Protein AF-A0A2G9T8Y2-F1 (afdb_monomer_lite)

Radius of gyration: 19.03 Å; chains: 1; bounding box: 50×36×54 Å

InterPro domains:
  IPR011990 Tetratricopeptide-like helical domain superfamily [G3DSA:1.25.40.10] (8-152)
  IPR011990 Tetratricopeptide-like helical domain superfamily [SSF48452] (72-151)
  IPR044244 Tetratricopeptide repeat protein TTC27/Emw1 [PTHR16193] (2-152)

Sequence (152 aa):
IIRQRRGWAVQAAALLARCELERMKKRRVERACAQSELICKLMDGIDDQTPENVKEKRCGLVLASGLEPFWGAYSIHAETLQSLGCTSEALLLYEKLEMWDSVIECFKRLGQLEKAEALIRRLLLERPNDSMLVCLLGDITMEPSYYETAMK

Foldseek 3Di:
DDPDDDQLLLVQQVLLVVLLVCLQPPVCLVVSLVSLVVSLCVLVVHPPPDDPVVNVSNPPCNVVNPRDDSLSSLLSNLSSCVSVVVLVVSLVSCVVSVVLVSNCVSCVVVVNLVVNLVVLVVVCVVVVLPLVSLVSNCVSVVPPVSNVVSVD

pLDDT: mean 91.12, std 9.79, range [35.03, 97.94]

Organism: Teladorsagia circumcincta (NCBI:txid45464)

Secondary structure (DSSP, 8-state):
-------HHHHHHHHHHHHHHHTT-TTTHHHHHHHHHHHHHHHHTTT--S-HHHHGGGGTTTTTTTPPPHHHHHHHHHHHHHHHT-HHHHHHHHHHTT-HHHHHHHHHHTT-HHHHHHHHHHHHHH-TT-HHHHHHHHHHHT-THHHHHHT-

Structure (mmCIF, N/CA/C/O backbone):
data_AF-A0A2G9T8Y2-F1
#
_entry.id   AF-A0A2G9T8Y2-F1
#
loop_
_atom_site.group_PDB
_atom_site.id
_atom_site.type_symbol
_atom_site.label_atom_id
_atom_site.label_alt_id
_atom_site.label_comp_id
_atom_site.label_asym_id
_atom_site.label_entity_id
_atom_site.label_seq_id
_atom_site.pdbx_PDB_ins_code
_atom_site.Cartn_x
_atom_site.Cartn_y
_atom_site.Cartn_z
_atom_site.occupancy
_atom_site.B_iso_or_equiv
_atom_site.auth_seq_id
_atom_site.auth_comp_id
_atom_site.auth_asym_id
_atom_site.auth_atom_id
_atom_site.pdbx_PDB_model_num
ATOM 1 N N . ILE A 1 1 ? 30.512 4.248 -16.456 1.00 38.41 1 ILE A N 1
ATOM 2 C CA . ILE A 1 1 ? 29.097 4.215 -16.003 1.00 38.41 1 ILE A CA 1
ATOM 3 C C . ILE A 1 1 ? 28.332 3.369 -17.011 1.00 38.41 1 ILE A C 1
ATOM 5 O O . ILE A 1 1 ? 28.354 3.696 -18.191 1.00 38.41 1 ILE A O 1
ATOM 9 N N . ILE A 1 2 ? 27.833 2.208 -16.586 1.00 35.03 2 ILE A N 1
ATOM 10 C CA . ILE A 1 2 ? 27.474 1.081 -17.457 1.00 35.03 2 ILE A CA 1
ATOM 11 C C . ILE A 1 2 ? 26.435 1.504 -18.505 1.00 35.03 2 ILE A C 1
ATOM 13 O O . ILE A 1 2 ? 25.314 1.899 -18.196 1.00 35.03 2 ILE A O 1
ATOM 17 N N . ARG A 1 3 ? 26.835 1.387 -19.770 1.00 43.50 3 ARG A N 1
ATOM 18 C CA . ARG A 1 3 ? 26.039 1.617 -20.979 1.00 43.50 3 ARG A CA 1
ATOM 19 C C . ARG A 1 3 ? 25.142 0.396 -21.253 1.00 43.50 3 ARG A C 1
ATOM 21 O O . ARG A 1 3 ? 25.158 -0.142 -22.353 1.00 43.50 3 ARG A O 1
ATOM 28 N N . GLN A 1 4 ? 24.442 -0.120 -20.239 1.00 49.91 4 GLN A N 1
ATOM 29 C CA . GLN A 1 4 ? 23.611 -1.321 -20.384 1.00 49.91 4 GLN A CA 1
ATOM 30 C C . GLN A 1 4 ? 22.219 -0.948 -20.877 1.00 49.91 4 GLN A C 1
ATOM 32 O O . GLN A 1 4 ? 21.602 0.003 -20.394 1.00 49.91 4 GLN A O 1
ATOM 37 N N . ARG A 1 5 ? 21.735 -1.723 -21.852 1.00 56.16 5 ARG A N 1
ATOM 38 C CA . ARG A 1 5 ? 20.353 -1.680 -22.328 1.00 56.16 5 ARG A CA 1
ATOM 39 C C . ARG A 1 5 ? 19.425 -1.834 -21.122 1.00 56.16 5 ARG A C 1
ATOM 41 O O . ARG A 1 5 ? 19.432 -2.856 -20.446 1.00 56.16 5 ARG A O 1
ATOM 48 N N . ARG A 1 6 ? 18.695 -0.761 -20.838 1.00 68.25 6 ARG A N 1
ATOM 49 C CA . ARG A 1 6 ? 17.833 -0.580 -19.673 1.00 68.25 6 ARG A CA 1
ATOM 50 C C . ARG A 1 6 ? 16.583 -1.446 -19.830 1.00 68.25 6 ARG A C 1
ATOM 52 O O . ARG A 1 6 ? 15.620 -1.016 -20.453 1.00 68.25 6 ARG A O 1
ATOM 59 N N . GLY A 1 7 ? 16.620 -2.678 -19.328 1.00 83.81 7 GLY A N 1
ATOM 60 C CA . GLY A 1 7 ? 15.408 -3.482 -19.186 1.00 83.81 7 GLY A CA 1
ATOM 61 C C . GLY A 1 7 ? 14.485 -2.792 -18.187 1.00 83.81 7 GLY A C 1
ATOM 62 O O . GLY A 1 7 ? 14.899 -2.564 -17.051 1.00 83.81 7 GLY A O 1
ATOM 63 N N . TRP A 1 8 ? 13.275 -2.423 -18.614 1.00 90.62 8 TRP A N 1
ATOM 64 C CA . TRP A 1 8 ? 12.335 -1.673 -17.776 1.00 90.62 8 TRP A CA 1
ATOM 65 C C . TRP A 1 8 ? 12.080 -2.391 -16.449 1.00 90.62 8 TRP A C 1
ATOM 67 O O . TRP A 1 8 ? 12.179 -1.762 -15.403 1.00 90.62 8 TRP A O 1
ATOM 77 N N . ALA A 1 9 ? 11.889 -3.713 -16.483 1.00 91.75 9 ALA A N 1
ATOM 78 C CA . ALA A 1 9 ? 11.644 -4.507 -15.285 1.00 91.75 9 ALA A CA 1
ATOM 79 C C . ALA A 1 9 ? 12.795 -4.436 -14.265 1.00 91.75 9 ALA A C 1
ATOM 81 O O . ALA A 1 9 ? 12.556 -4.246 -13.078 1.00 91.75 9 ALA A O 1
ATOM 82 N N . VAL A 1 10 ? 14.052 -4.472 -14.727 1.00 92.12 10 VAL A N 1
ATOM 83 C CA . VAL A 1 10 ? 15.241 -4.317 -13.864 1.00 92.12 10 VAL A CA 1
ATOM 84 C C . VAL A 1 10 ? 15.284 -2.928 -13.229 1.00 92.12 10 VAL A C 1
ATOM 86 O O . VAL A 1 10 ? 15.633 -2.782 -12.059 1.00 92.12 10 VAL A O 1
ATOM 89 N N . GLN A 1 11 ? 14.926 -1.891 -13.988 1.00 91.56 11 GLN A 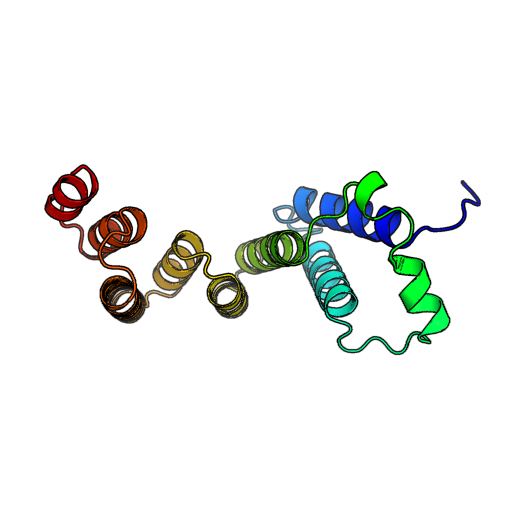N 1
ATOM 90 C CA . GLN A 1 11 ? 14.902 -0.526 -13.468 1.00 91.56 11 GLN A CA 1
ATOM 91 C C . GLN A 1 11 ? 13.761 -0.302 -12.479 1.00 91.56 11 GLN A C 1
ATOM 93 O O . GLN A 1 11 ? 13.987 0.307 -11.437 1.00 91.56 11 GLN A O 1
ATOM 98 N N . ALA A 1 12 ? 12.563 -0.790 -12.798 1.00 93.81 12 ALA A N 1
ATOM 99 C CA . ALA A 1 12 ? 11.395 -0.706 -11.935 1.00 93.81 12 ALA A CA 1
ATOM 100 C C . ALA A 1 12 ? 11.647 -1.449 -10.616 1.00 93.81 12 ALA A C 1
ATOM 102 O O . ALA A 1 12 ? 11.460 -0.856 -9.558 1.00 93.81 12 ALA A O 1
ATOM 103 N N . ALA A 1 13 ? 12.203 -2.665 -10.670 1.00 94.81 13 ALA A N 1
ATOM 104 C CA . ALA A 1 13 ? 12.577 -3.437 -9.485 1.00 94.81 13 ALA A CA 1
ATOM 105 C C . ALA A 1 13 ? 13.585 -2.679 -8.606 1.00 94.81 13 ALA A C 1
ATOM 107 O O . ALA A 1 13 ? 13.361 -2.481 -7.414 1.00 94.81 13 ALA A O 1
ATOM 108 N N . ALA A 1 14 ? 14.666 -2.161 -9.202 1.00 94.88 14 ALA A N 1
ATOM 109 C CA . ALA A 1 14 ? 15.675 -1.399 -8.466 1.00 94.88 14 ALA A CA 1
ATOM 110 C C . ALA A 1 14 ? 15.118 -0.100 -7.851 1.00 94.88 14 ALA A C 1
ATOM 112 O O . ALA A 1 14 ? 15.530 0.301 -6.760 1.00 94.88 14 ALA A O 1
ATOM 113 N N . LEU A 1 15 ? 14.199 0.579 -8.545 1.00 95.06 15 LEU A N 1
ATOM 114 C CA . LEU A 1 15 ? 13.552 1.785 -8.034 1.00 95.06 15 LEU A CA 1
ATOM 115 C C . LEU A 1 15 ? 12.561 1.470 -6.908 1.00 95.06 15 LEU A C 1
ATOM 117 O O . LEU A 1 15 ? 12.578 2.196 -5.915 1.00 95.06 15 LEU A O 1
ATOM 121 N N . LEU A 1 16 ? 11.759 0.406 -7.018 1.00 96.50 16 LEU A N 1
ATOM 122 C CA . LEU A 1 16 ? 10.850 -0.036 -5.952 1.00 96.50 16 LEU A CA 1
ATOM 123 C C . LEU A 1 16 ? 11.622 -0.441 -4.697 1.00 96.50 16 LEU A C 1
ATOM 125 O O . LEU A 1 16 ? 11.345 0.099 -3.628 1.00 96.50 16 LEU A O 1
ATOM 129 N N . ALA A 1 17 ? 12.670 -1.257 -4.840 1.00 96.06 17 ALA A N 1
ATOM 130 C CA . ALA A 1 17 ? 13.543 -1.631 -3.727 1.00 96.06 17 ALA A CA 1
ATOM 131 C C . ALA A 1 17 ? 14.158 -0.397 -3.042 1.00 96.06 17 ALA A C 1
ATOM 133 O O . ALA A 1 17 ? 14.279 -0.321 -1.819 1.00 96.06 17 ALA A O 1
ATOM 134 N N . ARG A 1 18 ? 14.516 0.632 -3.823 1.00 96.00 18 ARG A N 1
ATOM 135 C CA . ARG A 1 18 ? 14.983 1.901 -3.257 1.00 96.00 18 ARG A CA 1
ATOM 136 C C . ARG A 1 18 ? 13.879 2.648 -2.507 1.00 96.00 18 ARG A C 1
ATOM 138 O O . ARG A 1 18 ? 14.178 3.216 -1.458 1.00 96.00 18 ARG A O 1
ATOM 145 N N . CYS A 1 19 ? 12.656 2.683 -3.039 1.00 97.00 19 CYS A N 1
ATOM 146 C CA . CYS A 1 19 ? 11.517 3.325 -2.379 1.00 97.00 19 CYS A CA 1
ATOM 147 C C . CYS A 1 19 ? 11.245 2.671 -1.023 1.00 97.00 19 CYS A C 1
ATOM 149 O O . CYS A 1 19 ? 11.183 3.373 -0.017 1.00 97.00 19 CYS A O 1
ATOM 151 N N . GLU A 1 20 ? 11.223 1.342 -0.978 1.00 96.12 20 GLU A N 1
ATOM 152 C CA . GLU A 1 20 ? 11.094 0.570 0.257 1.00 96.12 20 GLU A CA 1
ATOM 153 C C . GLU A 1 20 ? 12.176 0.936 1.290 1.00 96.12 20 GLU A C 1
ATOM 155 O O . GLU A 1 20 ? 11.867 1.287 2.430 1.00 96.12 20 GLU A O 1
ATOM 160 N N . LEU A 1 21 ? 13.451 0.984 0.891 1.00 95.75 21 LEU A N 1
ATOM 161 C CA . LEU A 1 21 ? 14.552 1.354 1.793 1.00 95.75 21 LEU A CA 1
ATOM 162 C C . LEU A 1 21 ? 14.522 2.820 2.259 1.00 95.75 21 LEU A C 1
ATOM 164 O O . LEU A 1 21 ? 15.286 3.214 3.154 1.00 95.75 21 LEU A O 1
ATOM 168 N N . GLU A 1 22 ? 13.731 3.669 1.614 1.00 95.50 22 GLU A N 1
ATOM 169 C CA . GLU A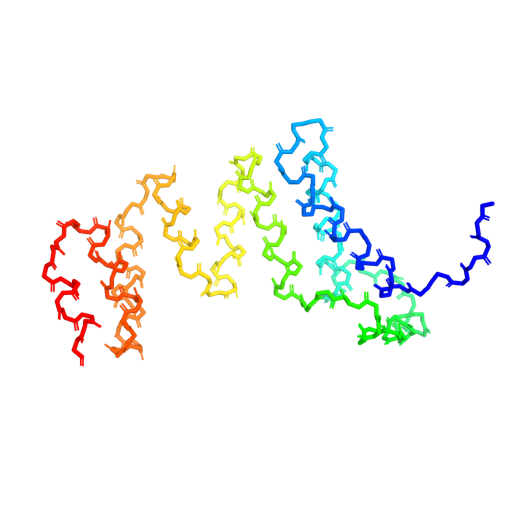 1 22 ? 13.677 5.107 1.866 1.00 95.50 22 GLU A CA 1
ATOM 170 C C . GLU A 1 22 ? 12.350 5.588 2.441 1.00 95.50 22 GLU A C 1
ATOM 172 O O . GLU A 1 22 ? 12.314 6.729 2.907 1.00 95.50 22 GLU A O 1
ATOM 177 N N . ARG A 1 23 ? 11.320 4.733 2.505 1.00 93.25 23 ARG A N 1
ATOM 178 C CA . ARG A 1 23 ? 9.968 5.094 2.961 1.00 93.25 23 ARG A CA 1
ATOM 179 C C . ARG A 1 23 ? 9.933 5.721 4.355 1.00 93.25 23 ARG A C 1
ATOM 181 O O . ARG A 1 23 ? 9.112 6.585 4.610 1.00 93.25 23 ARG A O 1
ATOM 188 N N . MET A 1 24 ? 10.876 5.384 5.238 1.00 90.12 24 MET A N 1
ATOM 189 C CA . MET A 1 24 ? 10.963 5.967 6.592 1.00 90.12 24 MET A CA 1
ATOM 190 C C . MET A 1 24 ? 11.974 7.118 6.721 1.00 90.12 24 MET A C 1
ATOM 192 O O . MET A 1 24 ? 12.187 7.669 7.804 1.00 90.12 24 MET A O 1
ATOM 196 N N . LYS A 1 25 ? 12.663 7.491 5.638 1.00 93.56 25 LYS A N 1
ATOM 197 C CA . LYS A 1 25 ? 13.759 8.467 5.686 1.00 93.56 25 LYS A CA 1
ATOM 198 C C . LYS A 1 25 ? 13.237 9.857 5.335 1.00 93.56 25 LYS A C 1
ATOM 200 O O . LYS A 1 25 ? 13.079 10.172 4.162 1.00 93.56 25 LYS A O 1
ATOM 205 N N . LYS A 1 26 ? 13.094 10.732 6.340 1.00 90.06 26 LYS A N 1
ATOM 206 C CA . LYS A 1 26 ? 12.522 12.096 6.215 1.00 90.06 26 LYS A CA 1
ATOM 207 C C . LYS A 1 26 ? 12.983 12.903 4.991 1.00 90.06 26 LYS A C 1
ATOM 209 O O . LYS A 1 26 ? 12.176 13.543 4.344 1.00 90.06 26 LYS A O 1
ATOM 214 N N . ARG A 1 27 ? 14.276 12.872 4.641 1.00 93.56 27 ARG A N 1
ATOM 215 C CA . ARG A 1 27 ? 14.816 13.635 3.491 1.00 93.56 27 ARG A CA 1
ATOM 216 C C . ARG A 1 27 ? 14.546 13.005 2.118 1.00 93.56 27 ARG A C 1
ATOM 218 O O . ARG A 1 27 ? 14.879 13.608 1.105 1.00 93.56 27 ARG A O 1
ATOM 225 N N . ARG A 1 28 ? 14.087 11.754 2.072 1.00 95.50 28 ARG A N 1
ATOM 226 C CA . ARG A 1 28 ? 13.961 10.953 0.840 1.00 95.50 28 ARG A CA 1
ATOM 227 C C . ARG A 1 28 ? 12.570 10.359 0.634 1.00 95.50 28 ARG A C 1
ATOM 229 O O . ARG A 1 28 ? 12.301 9.893 -0.468 1.00 95.50 28 ARG A O 1
ATOM 236 N N . VAL A 1 29 ? 11.706 10.415 1.644 1.00 96.12 29 VAL A N 1
ATOM 237 C CA . VAL A 1 29 ? 10.352 9.856 1.609 1.00 96.12 29 VAL A CA 1
ATOM 238 C C . VAL A 1 29 ? 9.484 10.488 0.516 1.00 96.12 29 VAL A C 1
ATOM 240 O O . VAL A 1 29 ? 8.842 9.757 -0.224 1.00 96.12 29 VAL A O 1
ATOM 243 N N . GLU A 1 30 ? 9.553 11.804 0.299 1.00 95.75 30 GLU A N 1
ATOM 244 C CA . GLU A 1 30 ? 8.809 12.471 -0.786 1.00 95.75 30 GLU A CA 1
ATOM 245 C C . GLU A 1 30 ? 9.216 11.939 -2.166 1.00 95.75 30 GLU A C 1
ATOM 247 O O . GLU A 1 30 ? 8.372 11.657 -3.018 1.00 95.75 30 GLU A O 1
ATOM 252 N N . ARG A 1 31 ? 10.521 11.710 -2.376 1.00 95.75 31 ARG A N 1
ATOM 253 C CA . ARG A 1 31 ? 11.005 11.083 -3.610 1.00 95.75 31 ARG A CA 1
ATOM 254 C C . ARG A 1 31 ? 10.509 9.645 -3.725 1.00 95.75 31 ARG A C 1
ATOM 256 O O . ARG A 1 31 ? 10.108 9.245 -4.811 1.00 95.75 31 ARG A O 1
ATOM 263 N N . ALA A 1 32 ? 10.591 8.863 -2.651 1.00 97.06 32 ALA A N 1
ATOM 264 C CA . ALA A 1 32 ? 10.092 7.490 -2.650 1.00 97.06 3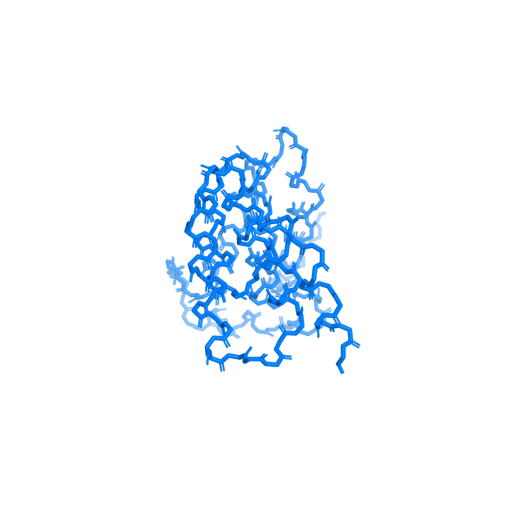2 ALA A CA 1
ATOM 265 C C . ALA A 1 32 ? 8.590 7.447 -2.987 1.00 97.06 32 ALA A C 1
ATOM 267 O O . ALA A 1 32 ? 8.169 6.601 -3.772 1.00 97.06 32 ALA A O 1
ATOM 268 N N . CYS A 1 33 ? 7.809 8.409 -2.488 1.00 97.38 33 CYS A N 1
ATOM 269 C CA . CYS A 1 33 ? 6.382 8.534 -2.769 1.00 97.38 33 CYS A CA 1
ATOM 270 C C . CYS A 1 33 ? 6.128 8.794 -4.257 1.00 97.38 33 CYS A C 1
ATOM 272 O O . CYS A 1 33 ? 5.477 7.986 -4.910 1.00 97.38 33 CYS A O 1
ATOM 274 N N . ALA A 1 34 ? 6.733 9.844 -4.823 1.00 96.88 34 ALA A N 1
ATOM 275 C CA . ALA A 1 34 ? 6.562 10.180 -6.240 1.00 96.88 34 ALA A CA 1
ATOM 276 C C . ALA A 1 34 ? 7.034 9.055 -7.182 1.00 96.88 34 ALA A C 1
ATOM 278 O O . ALA A 1 34 ? 6.482 8.845 -8.260 1.00 96.88 34 ALA A O 1
ATOM 279 N N . GLN A 1 35 ? 8.078 8.320 -6.790 1.00 96.62 35 GLN A N 1
ATOM 280 C CA . GLN A 1 35 ? 8.613 7.226 -7.598 1.00 96.62 35 GLN A CA 1
ATOM 281 C C . GLN A 1 35 ? 7.768 5.960 -7.536 1.00 96.62 35 GLN A C 1
ATOM 283 O O . GLN A 1 35 ? 7.540 5.352 -8.579 1.00 96.62 35 GLN A O 1
ATOM 288 N N . SER A 1 36 ? 7.314 5.568 -6.347 1.00 96.88 36 SER A N 1
ATOM 289 C CA . SER A 1 36 ? 6.404 4.430 -6.190 1.00 96.88 36 SER A CA 1
ATOM 290 C C . SER A 1 36 ? 5.064 4.698 -6.881 1.00 96.88 36 SER A C 1
ATOM 292 O O . SER A 1 36 ? 4.595 3.829 -7.613 1.00 96.88 36 SER A O 1
ATOM 294 N N . GLU A 1 37 ? 4.526 5.920 -6.780 1.00 96.88 37 GLU A N 1
ATOM 295 C CA . GLU A 1 37 ? 3.322 6.348 -7.506 1.00 96.88 37 GLU A CA 1
ATOM 296 C C . GLU A 1 37 ? 3.494 6.206 -9.024 1.00 96.88 37 GLU A C 1
ATOM 298 O O . GLU A 1 37 ? 2.664 5.597 -9.701 1.00 96.88 37 GLU A O 1
ATOM 303 N N . LEU A 1 38 ? 4.600 6.732 -9.567 1.00 95.44 38 LEU A N 1
ATOM 304 C CA . LEU A 1 38 ? 4.899 6.646 -10.995 1.00 95.44 38 LEU A CA 1
ATOM 305 C C . LEU A 1 38 ? 4.987 5.191 -11.465 1.00 95.44 38 LEU A C 1
ATOM 307 O O . LEU A 1 38 ? 4.458 4.859 -12.522 1.00 95.44 38 LEU A O 1
ATOM 311 N N . ILE A 1 39 ? 5.657 4.323 -10.705 1.00 94.81 39 ILE A N 1
ATOM 312 C CA . ILE A 1 39 ? 5.797 2.911 -11.076 1.00 94.81 39 ILE A CA 1
ATOM 313 C C . ILE A 1 39 ? 4.432 2.220 -11.071 1.00 94.81 39 ILE A C 1
ATOM 315 O O . ILE A 1 39 ? 4.128 1.533 -12.042 1.00 94.81 39 ILE A O 1
ATOM 319 N N . CYS A 1 40 ? 3.592 2.466 -10.060 1.00 96.25 40 CYS A N 1
ATOM 320 C CA . CYS A 1 40 ? 2.227 1.936 -10.013 1.00 96.25 40 CYS A CA 1
ATOM 321 C C . CYS A 1 40 ? 1.414 2.368 -11.244 1.00 96.25 40 CYS A C 1
ATOM 323 O O . CYS A 1 40 ? 0.846 1.524 -11.934 1.00 96.25 40 CYS A O 1
ATOM 325 N N . LYS A 1 41 ? 1.439 3.663 -11.595 1.00 94.44 41 LYS A N 1
ATOM 326 C CA . LYS A 1 41 ? 0.760 4.174 -12.801 1.00 94.44 41 LYS A CA 1
ATOM 327 C C . LYS A 1 41 ? 1.269 3.508 -14.079 1.00 94.44 41 LYS A C 1
ATOM 329 O O . LYS A 1 41 ? 0.471 3.096 -14.913 1.00 94.44 41 LYS A O 1
ATOM 334 N N . LEU A 1 42 ? 2.587 3.345 -14.218 1.00 92.81 42 LEU A N 1
ATOM 335 C CA . LEU A 1 42 ? 3.188 2.693 -15.386 1.00 92.81 42 LEU A CA 1
ATOM 336 C C . LEU A 1 42 ? 2.868 1.194 -15.476 1.00 92.81 42 LEU A C 1
ATOM 338 O O . LEU A 1 42 ? 2.824 0.671 -16.589 1.00 92.81 42 LEU A O 1
ATOM 342 N N . MET A 1 43 ? 2.675 0.508 -14.345 1.00 91.44 43 MET A N 1
ATOM 343 C CA . MET A 1 43 ? 2.246 -0.897 -14.303 1.00 91.44 43 MET A CA 1
ATOM 344 C C . MET A 1 43 ? 0.784 -1.051 -14.729 1.00 91.44 43 MET A C 1
ATOM 346 O O . MET A 1 43 ? 0.481 -1.951 -15.508 1.00 91.44 43 MET A O 1
ATOM 350 N N . ASP A 1 44 ? -0.081 -0.133 -14.295 1.00 91.00 44 ASP A N 1
ATOM 351 C CA . ASP A 1 44 ? -1.499 -0.095 -14.676 1.00 91.00 44 ASP A CA 1
ATOM 352 C C . ASP A 1 44 ? -1.720 0.511 -16.082 1.00 91.00 44 ASP A C 1
ATOM 354 O O . ASP A 1 44 ? -2.838 0.527 -16.594 1.00 91.00 44 ASP A O 1
ATOM 358 N N . GLY A 1 45 ? -0.665 1.030 -16.725 1.00 89.19 45 GLY A N 1
ATOM 359 C CA . GLY A 1 45 ? -0.745 1.711 -18.022 1.00 89.19 45 GLY A CA 1
ATOM 360 C C . GLY A 1 45 ? -1.428 3.085 -17.973 1.00 89.19 45 GLY A C 1
ATOM 361 O O . GLY A 1 45 ? -1.776 3.636 -19.018 1.00 89.19 45 GLY A O 1
ATOM 362 N N . ILE A 1 46 ? -1.606 3.646 -16.776 1.00 90.19 46 ILE A N 1
ATOM 363 C CA . ILE A 1 46 ? -2.218 4.954 -16.528 1.00 90.19 46 ILE A CA 1
ATOM 364 C C . ILE A 1 46 ? -1.217 6.054 -16.890 1.00 90.19 46 ILE A C 1
ATOM 366 O O . ILE A 1 46 ? -0.044 5.988 -16.521 1.00 90.19 46 ILE A O 1
ATOM 370 N N . ASP A 1 47 ? -1.684 7.071 -17.617 1.00 87.81 47 ASP A N 1
ATOM 371 C CA . ASP A 1 47 ? -0.891 8.223 -18.074 1.00 87.81 47 ASP A CA 1
ATOM 372 C C . ASP A 1 47 ? 0.367 7.860 -18.894 1.00 87.81 47 ASP A C 1
ATOM 374 O O . ASP A 1 47 ? 1.248 8.693 -19.119 1.00 87.81 47 ASP A O 1
ATOM 378 N N . ASP A 1 48 ? 0.457 6.624 -19.394 1.00 90.19 48 ASP A N 1
ATOM 379 C CA . ASP A 1 48 ? 1.620 6.150 -20.131 1.00 90.19 48 ASP A CA 1
ATOM 380 C C . ASP A 1 48 ? 1.495 6.420 -21.635 1.00 90.19 48 ASP A C 1
ATOM 382 O O . ASP A 1 48 ? 0.967 5.612 -22.405 1.00 90.19 48 ASP A O 1
ATOM 386 N N . GLN A 1 49 ? 2.057 7.551 -22.058 1.00 89.81 49 GLN A N 1
ATOM 387 C CA . GLN A 1 49 ? 2.118 7.990 -23.458 1.00 89.81 49 GLN A CA 1
ATOM 388 C C . GLN A 1 49 ? 3.166 7.233 -24.296 1.00 89.81 49 GLN A C 1
ATOM 390 O O . GLN A 1 49 ? 3.412 7.570 -25.456 1.00 89.81 49 GLN A O 1
ATOM 395 N N . THR A 1 50 ? 3.829 6.224 -23.722 1.00 87.75 50 THR A N 1
ATOM 396 C CA . THR A 1 50 ? 4.815 5.421 -24.445 1.00 87.75 50 THR A CA 1
ATOM 397 C C . THR A 1 50 ? 4.136 4.621 -25.570 1.00 87.75 50 THR A C 1
ATOM 399 O O . THR A 1 50 ? 3.108 3.988 -25.324 1.00 87.75 50 THR A O 1
ATOM 402 N N . PRO A 1 51 ? 4.711 4.582 -26.787 1.00 90.50 51 PRO A N 1
ATOM 403 C CA . PRO A 1 51 ? 4.215 3.740 -27.874 1.00 90.50 51 PRO A CA 1
ATOM 404 C C . PRO A 1 51 ? 4.104 2.253 -27.494 1.00 90.50 51 PRO A C 1
ATOM 406 O O . PRO A 1 51 ? 4.958 1.726 -26.776 1.00 90.50 51 PRO A O 1
ATOM 409 N N . GLU A 1 52 ? 3.089 1.559 -28.018 1.00 87.50 52 GLU A N 1
ATOM 410 C CA . GLU A 1 52 ? 2.777 0.168 -27.642 1.00 87.50 52 GLU A CA 1
ATOM 411 C C . GLU A 1 52 ? 3.942 -0.799 -27.899 1.00 87.50 52 GLU A C 1
ATOM 413 O O . GLU A 1 52 ? 4.331 -1.577 -27.034 1.00 87.50 52 GLU A O 1
ATOM 418 N N . ASN A 1 53 ? 4.633 -0.637 -29.029 1.00 87.19 53 ASN A N 1
ATOM 419 C CA . ASN A 1 53 ? 5.822 -1.420 -29.384 1.00 87.19 53 ASN A CA 1
ATOM 420 C C . ASN A 1 53 ? 6.995 -1.289 -28.386 1.00 87.19 53 ASN A C 1
ATOM 422 O O . ASN A 1 53 ? 7.946 -2.079 -28.417 1.00 87.19 53 ASN A O 1
ATOM 426 N N . VAL A 1 54 ? 6.996 -0.249 -27.548 1.00 86.06 54 VAL A N 1
ATOM 427 C CA . VAL A 1 54 ? 7.962 -0.063 -26.460 1.00 86.06 54 VAL A CA 1
ATOM 428 C C . VAL A 1 54 ? 7.408 -0.628 -25.150 1.00 86.06 54 VAL A C 1
ATOM 430 O O . VAL A 1 54 ? 8.187 -1.198 -24.382 1.00 86.06 54 VAL A O 1
ATOM 433 N N . LYS A 1 55 ? 6.093 -0.535 -24.908 1.00 87.06 55 LYS A N 1
ATOM 434 C CA . LYS A 1 55 ? 5.411 -1.150 -23.754 1.00 87.06 55 LYS A CA 1
ATOM 435 C C . LYS A 1 55 ? 5.529 -2.672 -23.768 1.00 87.06 55 LYS A C 1
ATOM 437 O O . LYS A 1 55 ? 5.957 -3.240 -22.768 1.00 87.06 55 LYS A O 1
ATOM 442 N N . GLU A 1 56 ? 5.319 -3.311 -24.918 1.00 84.62 56 GLU A N 1
ATOM 443 C CA . GLU A 1 56 ? 5.483 -4.764 -25.101 1.00 84.62 56 GLU A CA 1
ATOM 444 C C . GLU A 1 56 ? 6.870 -5.265 -24.658 1.00 84.62 56 GLU A C 1
ATOM 446 O O . GLU A 1 56 ? 7.024 -6.351 -24.100 1.00 84.62 56 GLU A O 1
ATOM 451 N N . LYS A 1 57 ? 7.909 -4.440 -24.843 1.00 86.19 57 LYS A N 1
ATOM 452 C CA . LYS A 1 57 ? 9.290 -4.782 -24.468 1.00 86.19 57 LYS A CA 1
ATOM 453 C C . LYS A 1 57 ? 9.550 -4.691 -22.963 1.00 86.19 57 LYS A C 1
ATOM 455 O O . LYS A 1 57 ? 10.590 -5.177 -22.512 1.00 86.19 57 LYS A O 1
ATOM 460 N N . ARG A 1 58 ? 8.648 -4.089 -22.178 1.00 87.31 58 ARG A N 1
ATOM 461 C CA . ARG A 1 58 ? 8.788 -3.971 -20.715 1.00 87.31 58 ARG A CA 1
ATOM 462 C C . ARG A 1 58 ? 8.645 -5.310 -20.002 1.00 87.31 58 ARG A C 1
ATOM 464 O O . ARG A 1 58 ? 9.254 -5.481 -18.951 1.00 87.31 58 ARG A O 1
ATOM 471 N N . CYS A 1 59 ? 7.940 -6.262 -20.615 1.00 85.19 59 CYS A N 1
ATOM 472 C CA . CYS A 1 59 ? 7.809 -7.635 -20.125 1.00 85.19 59 CYS A CA 1
ATOM 473 C C . CYS A 1 59 ? 9.133 -8.421 -20.167 1.00 85.19 59 CYS A C 1
ATOM 475 O O . CYS A 1 59 ? 9.268 -9.464 -19.525 1.00 85.19 59 CYS A O 1
ATOM 477 N N . GLY A 1 60 ? 10.137 -7.919 -20.895 1.00 88.88 60 GLY A N 1
ATOM 478 C CA . GLY A 1 60 ? 11.468 -8.508 -20.911 1.00 88.88 60 GLY A CA 1
ATOM 479 C C . GLY A 1 60 ? 12.092 -8.529 -19.514 1.00 88.88 60 GLY A C 1
ATOM 480 O O . GLY A 1 60 ? 12.229 -7.488 -18.874 1.00 88.88 60 GLY A O 1
ATOM 481 N N . LEU A 1 61 ? 12.533 -9.715 -19.084 1.00 89.44 61 LEU A N 1
ATOM 482 C CA . LEU A 1 61 ? 13.192 -9.977 -17.797 1.00 89.44 61 LEU A CA 1
ATOM 483 C C . LEU A 1 61 ? 12.317 -9.812 -16.543 1.00 89.44 61 LEU A C 1
ATOM 485 O O . LEU A 1 61 ? 12.883 -9.892 -15.462 1.00 89.44 61 LEU A O 1
ATOM 489 N N . VAL A 1 62 ? 10.990 -9.651 -16.635 1.00 91.00 62 VAL A N 1
ATOM 490 C CA . VAL A 1 62 ? 10.120 -9.445 -15.448 1.00 91.00 62 VAL A CA 1
ATOM 491 C C . VAL A 1 62 ? 10.342 -10.494 -14.354 1.00 91.00 62 VAL A C 1
ATOM 493 O O . VAL A 1 62 ? 10.535 -10.141 -13.194 1.00 91.00 62 VAL A O 1
ATOM 496 N N . LEU A 1 63 ? 10.406 -11.776 -14.728 1.00 89.44 63 LEU A N 1
ATOM 497 C CA . LEU A 1 63 ? 10.654 -12.861 -13.772 1.00 89.44 63 LEU A CA 1
ATOM 498 C C . LEU A 1 63 ? 12.092 -12.860 -13.229 1.00 89.44 63 LEU A C 1
ATOM 500 O O . LEU A 1 63 ? 12.317 -13.181 -12.069 1.00 89.44 63 LEU A O 1
ATOM 504 N N . ALA A 1 64 ? 13.073 -12.497 -14.057 1.00 92.06 64 ALA A N 1
ATOM 505 C CA . ALA A 1 64 ? 14.490 -12.532 -13.691 1.00 92.06 64 ALA A CA 1
ATOM 506 C C . ALA A 1 64 ? 14.951 -11.283 -12.921 1.00 92.06 64 ALA A C 1
ATOM 508 O O . ALA A 1 64 ? 15.983 -11.321 -12.256 1.00 92.06 64 ALA A O 1
ATOM 509 N N . SER A 1 65 ? 14.224 -10.168 -13.024 1.00 91.75 65 SER A N 1
ATOM 510 C CA . SER A 1 65 ? 14.580 -8.911 -12.367 1.00 91.75 65 SER A CA 1
ATOM 511 C C . SER A 1 65 ? 14.173 -8.848 -10.899 1.00 91.75 65 SER A C 1
ATOM 513 O O . SER A 1 65 ? 14.607 -7.922 -10.220 1.00 91.75 65 SER A O 1
ATOM 515 N N . GLY A 1 66 ? 13.318 -9.767 -10.436 1.00 90.88 66 GLY A N 1
ATOM 516 C CA . GLY A 1 66 ? 12.672 -9.655 -9.126 1.00 90.88 66 GLY A CA 1
ATOM 517 C C . GLY A 1 66 ? 11.761 -8.430 -9.049 1.00 90.88 66 GLY A C 1
ATOM 518 O O . GLY A 1 66 ? 11.764 -7.725 -8.048 1.00 90.88 66 GLY A O 1
ATOM 519 N N . LEU A 1 67 ? 11.061 -8.107 -10.145 1.00 93.19 67 LEU A N 1
ATOM 520 C CA . LEU A 1 67 ? 10.089 -7.019 -10.119 1.00 93.19 67 LEU A CA 1
ATOM 521 C C . LEU A 1 67 ? 8.892 -7.455 -9.274 1.00 93.19 67 LEU A C 1
ATOM 523 O O . LEU A 1 67 ? 8.284 -8.482 -9.572 1.00 93.19 67 LEU A O 1
ATOM 527 N N . GLU A 1 68 ? 8.552 -6.655 -8.265 1.00 93.50 68 GLU A N 1
ATOM 528 C CA . GLU A 1 68 ? 7.351 -6.880 -7.468 1.00 93.50 68 GLU A CA 1
ATOM 529 C C . GLU A 1 68 ? 6.098 -6.885 -8.358 1.00 93.50 68 GLU A C 1
ATOM 531 O O . GLU A 1 68 ? 5.985 -6.063 -9.278 1.00 93.50 68 GLU A O 1
ATOM 536 N N . PRO A 1 69 ? 5.133 -7.783 -8.103 1.00 93.44 69 PRO A N 1
ATOM 537 C CA . PRO A 1 69 ? 3.828 -7.705 -8.740 1.00 93.44 69 PRO A CA 1
ATOM 538 C C . PRO A 1 69 ? 3.131 -6.388 -8.375 1.00 93.44 69 PRO A C 1
ATOM 540 O O . PRO A 1 69 ? 3.500 -5.705 -7.418 1.00 93.44 69 PRO A O 1
ATOM 543 N N . PHE A 1 70 ? 2.090 -6.032 -9.133 1.00 93.38 70 PHE A N 1
ATOM 544 C CA . PHE A 1 70 ? 1.415 -4.737 -8.985 1.00 93.38 70 PHE A CA 1
ATOM 545 C C . PHE A 1 70 ? 0.969 -4.468 -7.539 1.00 93.38 70 PHE A C 1
ATOM 547 O O . PHE A 1 70 ? 1.185 -3.372 -7.033 1.00 93.38 70 PHE A O 1
ATOM 554 N N . TRP A 1 71 ? 0.428 -5.471 -6.840 1.00 95.75 71 TRP A N 1
ATOM 555 C CA . TRP A 1 71 ? -0.012 -5.324 -5.453 1.00 95.75 71 TRP A CA 1
ATOM 556 C C . TRP A 1 71 ? 1.147 -4.992 -4.510 1.00 95.75 71 TRP A C 1
ATOM 558 O O . TRP A 1 71 ? 0.998 -4.095 -3.691 1.00 95.75 71 TRP A O 1
ATOM 568 N N . GLY A 1 72 ? 2.321 -5.608 -4.684 1.00 96.62 72 GLY A N 1
ATOM 569 C CA . GLY A 1 72 ? 3.515 -5.299 -3.890 1.00 96.62 72 GLY A CA 1
ATOM 570 C C . GLY A 1 72 ? 4.020 -3.874 -4.132 1.00 96.62 72 GLY A C 1
ATOM 571 O O . GLY A 1 72 ? 4.352 -3.155 -3.188 1.00 96.62 72 GLY A O 1
ATOM 572 N N . ALA A 1 73 ? 3.991 -3.410 -5.386 1.00 96.81 73 ALA A N 1
ATOM 573 C CA . ALA A 1 73 ? 4.316 -2.021 -5.714 1.00 96.81 73 ALA A CA 1
ATOM 574 C C . ALA A 1 73 ? 3.344 -1.027 -5.046 1.00 96.81 73 ALA A C 1
ATOM 576 O O . ALA A 1 73 ? 3.784 -0.027 -4.467 1.00 96.81 73 ALA A O 1
ATOM 577 N N . TYR A 1 74 ? 2.041 -1.328 -5.070 1.00 97.69 74 TYR A N 1
ATOM 578 C CA . TYR A 1 74 ? 1.018 -0.527 -4.397 1.00 97.69 74 TYR A CA 1
ATOM 579 C C . TYR A 1 74 ? 1.152 -0.560 -2.870 1.00 97.69 74 TYR A C 1
ATOM 581 O O . TYR A 1 74 ? 0.980 0.485 -2.244 1.00 97.69 74 TYR A O 1
ATOM 589 N N . SER A 1 75 ? 1.522 -1.695 -2.267 1.00 97.25 75 SER A N 1
ATOM 590 C CA . SER A 1 75 ? 1.810 -1.785 -0.830 1.00 97.25 75 SER A CA 1
ATOM 591 C C . SER A 1 75 ? 2.970 -0.865 -0.440 1.00 97.25 75 SER A C 1
ATOM 593 O O . SER A 1 75 ? 2.820 -0.049 0.468 1.00 97.25 75 SER A O 1
ATOM 595 N N . ILE A 1 76 ? 4.087 -0.887 -1.183 1.00 97.19 76 ILE A N 1
ATOM 596 C CA . ILE A 1 76 ? 5.224 0.027 -0.948 1.00 97.19 76 ILE A CA 1
ATOM 597 C C . ILE A 1 76 ? 4.779 1.494 -1.052 1.00 97.19 76 ILE A C 1
ATOM 599 O O . ILE A 1 76 ? 5.190 2.337 -0.245 1.00 97.19 76 ILE A O 1
ATOM 603 N N . HIS A 1 77 ? 3.939 1.818 -2.038 1.00 97.88 77 HIS A N 1
ATOM 604 C CA . HIS A 1 77 ? 3.416 3.170 -2.210 1.00 97.88 77 HIS A CA 1
ATOM 605 C C . HIS A 1 77 ? 2.524 3.597 -1.034 1.00 97.88 77 HIS A C 1
ATOM 607 O O . HIS A 1 77 ? 2.743 4.660 -0.450 1.00 97.88 77 HIS A O 1
ATOM 613 N N . ALA A 1 78 ? 1.579 2.746 -0.633 1.00 97.94 78 ALA A N 1
ATOM 614 C CA . ALA A 1 78 ? 0.665 3.002 0.474 1.00 97.94 78 ALA A CA 1
ATOM 615 C C . ALA A 1 78 ? 1.404 3.136 1.817 1.00 97.94 78 ALA A C 1
ATOM 617 O O . ALA A 1 78 ? 1.078 4.005 2.626 1.00 97.94 78 ALA A O 1
ATOM 618 N N . GLU A 1 79 ? 2.442 2.335 2.060 1.00 96.69 79 GLU A N 1
ATOM 619 C CA . GLU A 1 79 ? 3.301 2.464 3.245 1.00 96.69 79 GLU A CA 1
ATOM 620 C C . GLU A 1 79 ? 4.082 3.783 3.244 1.00 96.69 79 GLU A C 1
ATOM 622 O O . GLU A 1 79 ? 4.263 4.412 4.289 1.00 96.69 79 GLU A O 1
ATOM 627 N N . THR A 1 80 ? 4.522 4.232 2.066 1.00 97.31 80 THR A N 1
ATOM 628 C CA . THR A 1 80 ? 5.214 5.517 1.912 1.00 97.31 80 THR A CA 1
ATOM 629 C C . THR A 1 80 ? 4.265 6.703 2.118 1.00 97.31 80 THR A C 1
ATOM 631 O O . THR A 1 80 ? 4.651 7.708 2.711 1.00 97.31 80 THR A O 1
ATOM 634 N N . LEU A 1 81 ? 3.005 6.594 1.688 1.00 97.44 81 LEU A N 1
ATOM 635 C CA . LEU A 1 81 ? 1.968 7.587 1.989 1.00 97.44 81 LEU A CA 1
ATOM 636 C C . LEU A 1 81 ? 1.668 7.644 3.490 1.00 97.44 81 LEU A C 1
ATOM 638 O O . LEU A 1 81 ? 1.603 8.733 4.064 1.00 97.44 81 LEU A O 1
ATOM 642 N N . GLN A 1 82 ? 1.563 6.486 4.151 1.00 95.12 82 GLN A N 1
ATOM 643 C CA . GLN A 1 82 ? 1.396 6.433 5.604 1.00 95.12 82 GLN A CA 1
ATOM 644 C C . GLN A 1 82 ? 2.549 7.129 6.342 1.00 95.12 82 GLN A C 1
ATOM 646 O O . GLN A 1 82 ? 2.301 7.869 7.294 1.00 95.12 82 GLN A O 1
ATOM 651 N N . SER A 1 83 ? 3.803 6.926 5.921 1.00 94.81 83 SER A N 1
ATOM 652 C CA . SER A 1 83 ? 4.959 7.548 6.583 1.00 94.81 83 SER A CA 1
ATOM 653 C C . SER A 1 83 ? 5.044 9.066 6.371 1.00 94.81 83 SER A C 1
ATOM 655 O O . SER A 1 83 ? 5.656 9.761 7.186 1.00 94.81 83 SER A O 1
ATOM 657 N N . LEU A 1 84 ? 4.403 9.587 5.319 1.00 95.06 84 LEU A N 1
ATOM 658 C CA . LEU A 1 84 ? 4.191 11.021 5.088 1.00 95.06 84 LEU A CA 1
ATOM 659 C C . LEU A 1 84 ? 3.019 11.604 5.889 1.00 95.06 84 LEU A C 1
ATOM 661 O O . LEU A 1 84 ? 2.896 12.823 5.974 1.00 95.06 84 LEU A O 1
ATOM 665 N N . GLY A 1 85 ? 2.170 10.760 6.479 1.00 94.56 85 GLY A N 1
ATOM 666 C CA . GLY A 1 85 ? 0.931 11.177 7.139 1.00 94.56 85 GLY A CA 1
ATOM 667 C C . GLY A 1 85 ? -0.264 11.337 6.192 1.00 94.56 85 GLY A C 1
ATOM 668 O O . GLY A 1 85 ? -1.326 11.772 6.634 1.00 94.56 85 GLY A O 1
ATOM 669 N N . CYS A 1 86 ? -0.133 10.951 4.919 1.00 96.75 86 CYS A N 1
ATOM 670 C CA . CYS A 1 86 ? -1.216 10.909 3.929 1.00 96.75 8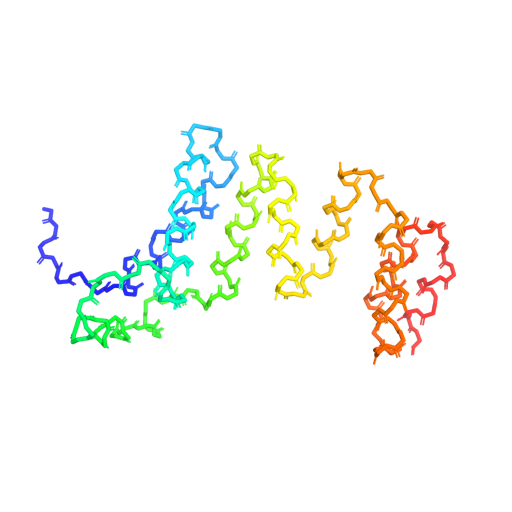6 CYS A CA 1
ATOM 671 C C . CYS A 1 86 ? -2.094 9.657 4.132 1.00 96.75 86 CYS A C 1
ATOM 673 O O . CYS A 1 86 ? -2.198 8.785 3.267 1.00 96.75 86 CYS A O 1
ATOM 675 N N . THR A 1 87 ? -2.669 9.519 5.331 1.00 96.75 87 THR A N 1
ATOM 676 C CA . THR A 1 87 ? -3.394 8.310 5.761 1.00 96.75 87 THR A CA 1
ATOM 677 C C . THR A 1 87 ? -4.673 8.079 4.952 1.00 96.75 87 THR A C 1
ATOM 679 O O . THR A 1 87 ? -5.031 6.933 4.700 1.00 96.75 87 THR A O 1
ATOM 682 N N . SER A 1 88 ? -5.349 9.144 4.515 1.00 96.44 88 SER A N 1
ATOM 683 C CA . SER A 1 88 ? -6.548 9.068 3.667 1.00 96.44 88 SER A CA 1
ATOM 684 C C . SER A 1 88 ? -6.267 8.437 2.306 1.00 96.44 88 SER A C 1
ATOM 686 O O . SER A 1 88 ? -7.011 7.573 1.854 1.00 96.44 88 SER A O 1
ATOM 688 N N . GLU A 1 89 ? -5.183 8.848 1.657 1.00 97.06 89 GLU A N 1
ATOM 689 C CA . GLU A 1 89 ? -4.767 8.338 0.356 1.00 97.06 89 GLU A CA 1
ATOM 690 C C . GLU A 1 89 ? -4.268 6.897 0.481 1.00 97.06 89 GLU A C 1
ATOM 692 O O . GLU A 1 89 ? -4.601 6.052 -0.349 1.00 97.06 89 GLU A O 1
ATOM 697 N N . ALA A 1 90 ? -3.523 6.599 1.550 1.00 97.81 90 ALA A N 1
ATOM 698 C CA . ALA A 1 90 ? -3.077 5.242 1.839 1.00 97.81 90 ALA A CA 1
ATOM 699 C C . ALA A 1 90 ? -4.261 4.285 2.067 1.00 97.81 90 ALA A C 1
ATOM 701 O O . ALA A 1 90 ? -4.250 3.176 1.538 1.00 97.81 90 ALA A O 1
ATOM 702 N N . LEU A 1 91 ? -5.296 4.725 2.795 1.00 97.75 91 LEU A N 1
ATOM 703 C CA . LEU A 1 91 ? -6.514 3.951 3.048 1.00 97.75 91 LEU A CA 1
ATOM 704 C C . LEU A 1 91 ? -7.171 3.481 1.744 1.00 97.75 91 LEU A C 1
ATOM 706 O O . LEU A 1 91 ? -7.441 2.292 1.608 1.00 97.75 91 LEU A O 1
ATOM 710 N N . LEU A 1 92 ? -7.345 4.376 0.765 1.00 97.19 92 LEU A N 1
ATOM 711 C CA . LEU A 1 92 ? -7.951 4.033 -0.529 1.00 97.19 92 LEU A CA 1
ATOM 712 C C . LEU A 1 92 ? -7.169 2.938 -1.270 1.00 97.19 92 LEU A C 1
ATOM 714 O O . LEU A 1 92 ? -7.758 2.078 -1.927 1.00 97.19 92 LEU A O 1
ATOM 718 N N . LEU A 1 93 ? -5.837 2.959 -1.170 1.00 97.19 93 LEU A N 1
ATOM 719 C CA . LEU A 1 93 ? -4.994 1.928 -1.769 1.00 97.19 93 LEU A CA 1
ATOM 720 C C . LEU A 1 93 ? -5.121 0.596 -1.029 1.00 97.19 93 LEU A C 1
ATOM 722 O O . LEU A 1 93 ? -5.257 -0.436 -1.682 1.00 97.19 93 LEU A O 1
ATOM 726 N N . TYR A 1 94 ? -5.120 0.602 0.307 1.00 97.81 94 TYR 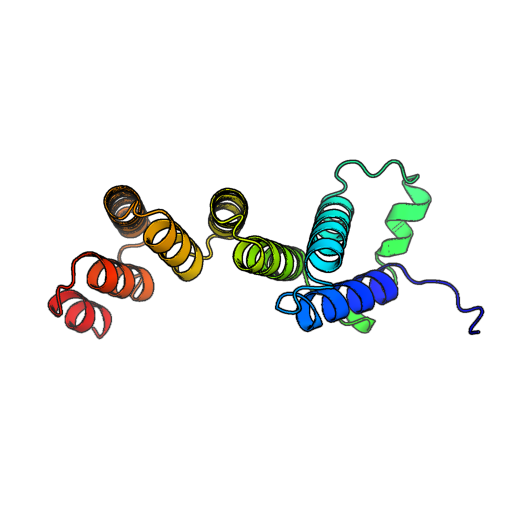A N 1
ATOM 727 C CA . TYR A 1 94 ? -5.301 -0.627 1.083 1.00 97.81 94 TYR A CA 1
ATOM 728 C C . TYR A 1 94 ? -6.682 -1.248 0.883 1.00 97.81 94 TYR A C 1
ATOM 730 O O . TYR A 1 94 ? -6.769 -2.469 0.789 1.00 97.81 94 TYR A O 1
ATOM 738 N N . GLU A 1 95 ? -7.735 -0.437 0.756 1.00 96.06 95 GLU A N 1
ATOM 739 C CA . GLU A 1 95 ? -9.078 -0.915 0.410 1.00 96.06 95 GLU A CA 1
ATOM 740 C C . GLU A 1 95 ? -9.089 -1.563 -0.980 1.00 96.06 95 GLU A C 1
ATOM 742 O O . GLU A 1 95 ? -9.610 -2.666 -1.132 1.00 96.06 95 GLU A O 1
ATOM 747 N N . LYS A 1 96 ? -8.446 -0.939 -1.983 1.00 95.56 96 LYS A N 1
ATOM 748 C CA . LYS A 1 96 ? -8.305 -1.520 -3.334 1.00 95.56 96 LYS A CA 1
ATOM 749 C C . LYS A 1 96 ? -7.531 -2.847 -3.322 1.00 95.56 96 LYS A C 1
ATOM 751 O O . LYS A 1 96 ? -7.797 -3.705 -4.159 1.00 95.56 96 LYS A O 1
ATOM 756 N N . LEU A 1 97 ? -6.567 -3.001 -2.412 1.00 95.94 97 LEU A N 1
ATOM 757 C CA . LEU A 1 97 ? -5.772 -4.222 -2.243 1.00 95.94 97 LEU A CA 1
ATOM 758 C C . LEU A 1 97 ? -6.403 -5.255 -1.291 1.00 95.94 97 LEU A C 1
ATOM 760 O O . LEU A 1 97 ? -5.809 -6.314 -1.104 1.00 95.94 97 LEU A O 1
ATOM 764 N N . GLU A 1 98 ? -7.553 -4.962 -0.674 1.00 94.75 98 GLU A N 1
ATOM 765 C CA . GLU A 1 98 ? -8.161 -5.779 0.393 1.00 94.75 98 GLU A CA 1
ATOM 766 C C . GLU A 1 98 ? -7.199 -6.079 1.569 1.00 94.75 98 GLU A C 1
ATOM 768 O O . GLU A 1 98 ? -7.283 -7.119 2.222 1.00 94.75 98 GLU A O 1
ATOM 773 N N . MET A 1 99 ? -6.265 -5.169 1.873 1.00 95.25 99 MET A N 1
ATOM 774 C CA . MET A 1 99 ? -5.326 -5.313 2.997 1.00 95.25 99 MET A CA 1
ATOM 775 C C . MET A 1 99 ? -5.980 -4.864 4.312 1.00 95.25 99 MET A C 1
ATOM 777 O O . MET A 1 99 ? -5.675 -3.789 4.836 1.00 95.25 99 MET A O 1
ATOM 781 N N . TRP A 1 100 ? -6.897 -5.679 4.838 1.00 94.31 100 TRP A N 1
ATOM 782 C CA . TRP A 1 100 ? -7.800 -5.304 5.937 1.00 94.31 100 TRP A CA 1
ATOM 783 C C . TRP A 1 100 ? -7.096 -4.850 7.221 1.00 94.31 100 TRP A C 1
ATOM 785 O O . TRP A 1 100 ? -7.505 -3.844 7.802 1.00 94.31 100 TRP A O 1
ATOM 795 N N . ASP A 1 101 ? -5.989 -5.490 7.607 1.00 93.69 101 ASP A N 1
ATOM 796 C CA . ASP A 1 101 ? -5.184 -5.062 8.762 1.00 93.69 101 ASP A CA 1
ATOM 797 C C . ASP A 1 101 ? -4.723 -3.598 8.618 1.00 93.69 101 ASP A C 1
ATOM 799 O O . ASP A 1 101 ? -4.830 -2.784 9.538 1.00 93.69 101 ASP A O 1
ATOM 803 N N . SER A 1 102 ? -4.255 -3.237 7.417 1.00 96.25 102 SER A N 1
ATOM 804 C CA . SER A 1 102 ? -3.769 -1.886 7.106 1.00 96.25 102 SER A CA 1
ATOM 805 C C . SER A 1 102 ? -4.907 -0.874 6.971 1.00 96.25 102 SER A C 1
ATOM 807 O O . SER A 1 102 ? -4.750 0.279 7.378 1.00 96.25 102 SER A O 1
ATOM 809 N N . VAL A 1 103 ? -6.061 -1.298 6.444 1.00 96.62 103 VAL A N 1
ATOM 810 C CA . VAL A 1 103 ? -7.289 -0.487 6.379 1.00 96.62 103 VAL A CA 1
ATOM 811 C C . VAL A 1 103 ? -7.728 -0.071 7.784 1.00 96.62 103 VAL A C 1
ATOM 813 O O . VAL A 1 103 ? -7.989 1.107 8.037 1.00 96.62 103 VAL A O 1
ATOM 816 N N . ILE A 1 104 ? -7.748 -1.013 8.725 1.00 94.44 104 ILE A N 1
ATOM 817 C CA . ILE A 1 104 ? -8.175 -0.755 10.104 1.00 94.44 104 ILE A CA 1
ATOM 818 C C . ILE A 1 104 ? -7.174 0.125 10.837 1.00 94.44 104 ILE A C 1
ATOM 820 O O . ILE A 1 104 ? -7.584 1.057 11.528 1.00 94.44 104 ILE A O 1
ATOM 824 N N . GLU A 1 105 ? -5.874 -0.106 10.655 1.00 94.25 105 GLU A N 1
ATOM 825 C CA . GLU A 1 105 ? -4.842 0.779 11.200 1.00 94.25 105 GLU A CA 1
ATOM 826 C C . GLU A 1 105 ? -4.999 2.215 10.669 1.00 94.25 105 GLU A C 1
ATOM 828 O O . GLU A 1 105 ? -4.902 3.182 11.431 1.00 94.25 105 GLU A O 1
ATOM 833 N N . CYS A 1 106 ? -5.333 2.382 9.385 1.00 96.31 106 CYS A N 1
ATOM 834 C CA . CYS A 1 106 ? -5.631 3.696 8.819 1.00 96.31 106 CYS A CA 1
ATOM 835 C C . CYS A 1 106 ? -6.881 4.324 9.456 1.00 96.31 106 CYS A C 1
ATOM 837 O O . CYS A 1 106 ? -6.838 5.492 9.849 1.00 96.31 106 CYS A O 1
ATOM 839 N N . PHE A 1 107 ? -7.972 3.573 9.633 1.00 96.00 107 PHE A N 1
ATOM 840 C CA . PHE A 1 107 ? -9.163 4.080 10.323 1.00 96.00 107 PHE A CA 1
ATOM 841 C C . PHE A 1 107 ? -8.897 4.444 11.788 1.00 96.00 107 PHE A C 1
ATOM 843 O O . PHE A 1 107 ? -9.388 5.480 12.244 1.00 96.00 107 PHE A O 1
ATOM 850 N N . LYS A 1 108 ? -8.091 3.652 12.510 1.00 93.00 108 LYS A N 1
ATOM 851 C CA . LYS A 1 108 ? -7.638 3.952 13.879 1.00 93.00 108 LYS A CA 1
ATOM 852 C C . LYS A 1 108 ? -6.888 5.283 13.919 1.00 93.00 108 LYS A C 1
ATOM 854 O O . LYS A 1 108 ? -7.237 6.156 14.712 1.00 93.00 108 LYS A O 1
ATOM 859 N N . ARG A 1 109 ? -5.929 5.491 13.009 1.00 94.31 109 ARG A N 1
ATOM 860 C CA . ARG A 1 109 ? -5.179 6.757 12.889 1.00 94.31 109 ARG A CA 1
ATOM 861 C C . ARG A 1 109 ? -6.049 7.953 12.516 1.00 94.31 109 ARG A C 1
ATOM 863 O O . ARG A 1 109 ? -5.766 9.064 12.952 1.00 94.31 109 ARG A O 1
ATOM 870 N N . LEU A 1 110 ? -7.098 7.734 11.725 1.00 95.00 110 LEU A N 1
ATOM 871 C CA . LEU A 1 110 ? -8.076 8.760 11.356 1.00 95.00 110 LEU A CA 1
ATOM 872 C C . LEU A 1 110 ? -9.150 8.995 12.436 1.00 95.00 110 LEU A C 1
ATOM 874 O O . LEU A 1 110 ? -9.966 9.902 12.278 1.00 95.00 110 LEU A O 1
ATOM 878 N N . GLY A 1 111 ? -9.185 8.190 13.505 1.00 93.69 111 GLY A N 1
ATOM 879 C CA . GLY A 1 111 ? -10.209 8.258 14.552 1.00 93.69 111 GLY A CA 1
ATOM 880 C C . GLY A 1 111 ? -11.603 7.801 14.101 1.00 93.69 111 GLY A C 1
ATOM 881 O O . GLY A 1 111 ? -12.598 8.163 14.720 1.00 93.69 111 GLY A O 1
ATOM 882 N N . GLN A 1 112 ? -11.701 7.027 13.017 1.00 94.62 112 GLN A N 1
ATOM 883 C CA . GLN A 1 112 ? -12.962 6.605 12.394 1.00 94.62 112 GLN A CA 1
ATOM 884 C C . GLN A 1 112 ? -13.297 5.138 12.720 1.00 94.62 112 GLN A C 1
ATOM 886 O O . GLN A 1 112 ? -13.526 4.329 11.821 1.00 94.62 112 GLN A O 1
ATOM 891 N N . LEU A 1 113 ? -13.321 4.785 14.010 1.00 93.50 113 LEU A N 1
ATOM 892 C CA . LEU A 1 113 ? -13.525 3.399 14.467 1.00 93.50 113 LEU A CA 1
ATOM 893 C C . LEU A 1 113 ? -14.896 2.829 14.085 1.00 93.50 113 LEU A C 1
ATOM 895 O O . LEU A 1 113 ? -14.981 1.676 13.678 1.00 93.50 113 LEU A O 1
ATOM 899 N N . GLU A 1 114 ? -15.949 3.647 14.129 1.00 94.12 114 GLU A N 1
ATOM 900 C CA . GLU A 1 114 ? -17.307 3.228 13.747 1.00 94.12 114 GLU A CA 1
ATOM 901 C C . GLU A 1 114 ? -17.373 2.744 12.290 1.00 94.12 114 GLU A C 1
ATOM 903 O O . GLU A 1 114 ? -18.042 1.761 11.975 1.00 94.12 114 GLU A O 1
ATOM 908 N N . LYS A 1 115 ? -16.633 3.406 11.388 1.00 94.62 115 LYS A N 1
ATOM 909 C CA . LYS A 1 115 ? -16.552 2.993 9.980 1.00 94.62 115 LYS A CA 1
ATOM 910 C C . LYS A 1 115 ? -15.777 1.692 9.817 1.00 94.62 115 LYS A C 1
ATOM 912 O O . LYS A 1 115 ? -16.183 0.854 9.017 1.00 94.62 115 LYS A O 1
ATOM 917 N N . ALA A 1 116 ? -14.695 1.524 10.575 1.00 94.38 116 ALA A N 1
ATOM 918 C CA . ALA A 1 116 ? -13.919 0.292 10.569 1.00 94.38 116 ALA A CA 1
ATOM 919 C C . ALA A 1 116 ? -14.760 -0.896 11.056 1.00 94.38 116 ALA A C 1
ATOM 921 O O . ALA A 1 116 ? -14.790 -1.933 10.399 1.00 94.38 116 ALA A O 1
ATOM 922 N N . GLU A 1 117 ? -15.516 -0.725 12.145 1.00 94.31 117 GLU A N 1
ATOM 923 C CA . GLU A 1 117 ? -16.423 -1.758 12.649 1.00 94.31 117 GLU A CA 1
ATOM 924 C C . GLU A 1 117 ? -17.501 -2.115 11.615 1.00 94.31 117 GLU A C 1
ATOM 926 O O . GLU A 1 117 ? -17.711 -3.293 11.315 1.00 94.31 117 GLU A O 1
ATOM 931 N N . ALA A 1 118 ? -18.158 -1.108 11.029 1.00 95.31 118 ALA A N 1
ATOM 932 C CA . ALA A 1 118 ? -19.182 -1.321 10.010 1.00 95.31 118 ALA A CA 1
ATOM 933 C C . ALA A 1 118 ? -18.632 -2.071 8.784 1.00 95.31 118 ALA A C 1
ATOM 935 O O . ALA A 1 118 ? -19.304 -2.959 8.251 1.00 95.31 118 ALA A O 1
ATOM 936 N N . LEU A 1 119 ? -17.404 -1.748 8.361 1.00 94.62 119 LEU A N 1
ATOM 937 C CA . LEU A 1 119 ? -16.723 -2.434 7.267 1.00 94.62 119 LEU A CA 1
ATOM 938 C C . LEU A 1 119 ? -16.457 -3.907 7.604 1.00 94.62 119 LEU A C 1
ATOM 940 O O . LEU A 1 119 ? -16.829 -4.775 6.818 1.00 94.62 119 LEU A O 1
ATOM 944 N N . ILE A 1 120 ? -15.878 -4.207 8.770 1.00 94.19 120 ILE A N 1
ATOM 945 C CA . ILE A 1 120 ? -15.583 -5.594 9.166 1.00 94.19 120 ILE A CA 1
ATOM 946 C C . ILE A 1 120 ? -16.864 -6.412 9.293 1.00 94.19 120 ILE A C 1
ATOM 948 O O . ILE A 1 120 ? -16.929 -7.529 8.785 1.00 94.19 120 ILE A O 1
ATOM 952 N N . ARG A 1 121 ? -17.909 -5.861 9.924 1.00 94.19 121 ARG A N 1
ATOM 953 C CA . ARG A 1 121 ? -19.204 -6.547 10.034 1.00 94.19 121 ARG A CA 1
ATOM 954 C C . ARG A 1 121 ? -19.773 -6.881 8.659 1.00 94.19 121 ARG A C 1
ATOM 956 O O . ARG A 1 121 ? -20.285 -7.979 8.475 1.00 94.19 121 ARG A O 1
ATOM 963 N N . ARG A 1 122 ? -19.650 -5.971 7.687 1.00 95.06 122 ARG A N 1
ATOM 964 C CA . ARG A 1 122 ? -20.039 -6.239 6.298 1.00 95.06 122 ARG A CA 1
ATOM 965 C C . ARG A 1 122 ? -19.200 -7.361 5.681 1.00 95.06 122 ARG A C 1
ATOM 967 O O . ARG A 1 122 ? -19.772 -8.258 5.074 1.00 95.06 122 ARG A O 1
ATOM 974 N N . LEU A 1 123 ? -17.880 -7.336 5.849 1.00 93.94 123 LEU A N 1
ATOM 975 C CA . LEU A 1 123 ? -16.993 -8.369 5.306 1.00 93.94 123 LEU A CA 1
ATOM 976 C C . LEU A 1 123 ? -17.256 -9.746 5.930 1.00 93.94 123 LEU A C 1
ATOM 978 O O . LEU A 1 123 ? -17.248 -10.744 5.217 1.00 93.94 123 LEU A O 1
ATOM 982 N N . LEU A 1 124 ? -17.578 -9.808 7.225 1.00 94.00 124 LEU A N 1
ATOM 983 C CA . LEU A 1 124 ? -17.963 -11.044 7.914 1.00 94.00 124 LEU A CA 1
ATOM 984 C C . LEU A 1 124 ? -19.293 -11.626 7.410 1.00 94.00 124 LEU A C 1
ATOM 986 O O . LEU A 1 124 ? -19.481 -12.837 7.474 1.00 94.00 124 LEU A O 1
ATOM 990 N N . LEU A 1 125 ? -20.209 -10.807 6.877 1.00 94.62 125 LEU A N 1
ATOM 991 C CA . LEU A 1 125 ? -21.415 -11.329 6.216 1.00 94.62 125 LEU A CA 1
ATOM 992 C C . LEU A 1 125 ? -21.072 -12.064 4.913 1.00 94.62 125 LEU A C 1
ATOM 994 O O . LEU A 1 125 ? -21.730 -13.046 4.574 1.00 94.62 125 LEU A O 1
ATOM 998 N N . GLU A 1 126 ? -20.054 -11.599 4.187 1.00 93.19 126 GLU A N 1
ATOM 999 C CA . GLU A 1 126 ? -19.596 -12.208 2.933 1.00 93.19 126 GLU A CA 1
ATOM 1000 C C . GLU A 1 126 ? -18.652 -13.399 3.184 1.00 93.19 126 GLU A C 1
ATOM 1002 O O . GLU A 1 126 ? -18.710 -14.405 2.473 1.00 93.19 126 GLU A O 1
ATOM 1007 N N . ARG A 1 127 ? -17.792 -13.301 4.206 1.00 91.75 127 ARG A N 1
ATOM 1008 C CA . ARG A 1 127 ? -16.760 -14.283 4.575 1.00 91.75 127 ARG A CA 1
ATOM 1009 C C . ARG A 1 127 ? -16.860 -14.631 6.075 1.00 91.75 127 ARG A C 1
ATOM 1011 O O . ARG A 1 127 ? -16.003 -14.228 6.858 1.00 91.75 127 ARG A O 1
ATOM 1018 N N . PRO A 1 128 ? -17.877 -15.405 6.498 1.00 88.31 128 PRO A N 1
ATOM 1019 C CA . PRO A 1 128 ? -18.150 -15.649 7.921 1.00 88.31 128 PRO A CA 1
ATOM 1020 C C . PRO A 1 128 ? -17.093 -16.496 8.641 1.00 88.31 128 PRO A C 1
ATOM 1022 O O . PRO A 1 128 ? -17.018 -16.459 9.863 1.00 88.31 128 PRO A O 1
ATOM 1025 N N . ASN A 1 129 ? -16.275 -17.247 7.899 1.00 87.00 129 ASN A N 1
ATOM 1026 C CA . ASN A 1 129 ? -15.252 -18.139 8.457 1.00 87.00 129 ASN A CA 1
ATOM 1027 C C . ASN A 1 129 ? -13.848 -17.509 8.475 1.00 87.00 129 ASN A C 1
ATOM 1029 O O . ASN A 1 129 ? -12.864 -18.216 8.684 1.00 87.00 129 ASN A O 1
ATOM 1033 N N . ASP A 1 130 ? -13.727 -16.212 8.189 1.00 90.69 130 ASP A N 1
ATOM 1034 C CA . ASP A 1 130 ? -12.437 -15.526 8.181 1.00 90.69 130 ASP A CA 1
ATOM 1035 C C . ASP A 1 130 ? -12.032 -15.139 9.612 1.00 90.69 130 ASP A C 1
ATOM 1037 O O . ASP A 1 130 ? -12.532 -14.170 10.190 1.00 90.69 130 ASP A O 1
ATOM 1041 N N . SER A 1 131 ? -11.124 -15.919 10.199 1.00 91.62 131 SER A N 1
ATOM 1042 C CA . SER A 1 131 ? -10.650 -15.718 11.570 1.00 91.62 131 SER A CA 1
ATOM 1043 C C . SER A 1 131 ? -9.901 -14.396 11.758 1.00 91.62 131 SER A C 1
ATOM 1045 O O . SER A 1 131 ? -9.963 -13.821 12.845 1.00 91.62 131 SER A O 1
ATOM 1047 N N . MET A 1 132 ? -9.251 -13.869 10.713 1.00 91.25 132 MET A N 1
ATOM 1048 C CA . MET A 1 132 ? -8.558 -12.579 10.780 1.00 91.25 132 MET A CA 1
ATOM 1049 C C . MET A 1 132 ? -9.565 -11.442 10.968 1.00 91.25 132 MET A C 1
ATOM 1051 O O . MET A 1 132 ? -9.395 -10.624 11.870 1.00 91.25 132 MET A O 1
ATOM 1055 N N . LEU A 1 133 ? -10.666 -11.446 10.212 1.00 92.25 133 LEU A N 1
ATOM 1056 C CA . LEU A 1 133 ? -11.733 -10.450 10.366 1.00 92.25 133 LEU A CA 1
ATOM 1057 C C . LEU A 1 133 ? -12.387 -10.498 11.755 1.00 92.25 133 LEU A C 1
ATOM 1059 O O . LEU A 1 133 ? -12.730 -9.453 12.310 1.00 92.25 133 LEU A O 1
ATOM 1063 N N . VAL A 1 134 ? -12.530 -11.690 12.340 1.00 92.75 134 VAL A N 1
ATOM 1064 C CA . VAL A 1 134 ? -13.056 -11.847 13.706 1.00 92.75 134 VAL A CA 1
ATOM 1065 C C . VAL A 1 134 ? -12.090 -11.261 14.742 1.00 92.75 134 VAL A C 1
ATOM 1067 O O . VAL A 1 134 ? -12.521 -10.502 15.610 1.00 92.75 134 VAL A O 1
ATOM 1070 N N . CYS A 1 135 ? -10.788 -11.548 14.637 1.00 92.31 135 CYS A N 1
ATOM 1071 C CA . CYS A 1 135 ? -9.768 -10.956 15.511 1.00 92.31 135 CYS A CA 1
ATOM 1072 C C . CYS A 1 135 ? -9.750 -9.427 15.409 1.00 92.31 135 CYS A C 1
ATOM 1074 O O . CYS A 1 135 ? -9.739 -8.734 16.423 1.00 92.31 135 CYS A O 1
ATOM 1076 N N . LEU A 1 136 ? -9.817 -8.905 14.186 1.00 91.81 136 LEU A N 1
ATOM 1077 C CA . LEU A 1 136 ? -9.842 -7.474 13.919 1.00 91.81 136 LEU A CA 1
ATOM 1078 C C . LEU A 1 136 ? -11.085 -6.780 14.487 1.00 91.81 136 LEU A C 1
ATOM 1080 O O . LEU A 1 136 ? -10.996 -5.641 14.945 1.00 91.81 136 LEU A O 1
ATOM 1084 N N . LEU A 1 137 ? -12.238 -7.457 14.494 1.00 91.75 137 LEU A N 1
ATOM 1085 C CA . LEU A 1 137 ? -13.430 -6.954 15.172 1.00 91.75 137 LEU A CA 1
ATOM 1086 C C . LEU A 1 137 ? -13.186 -6.844 16.682 1.00 91.75 137 LEU A C 1
ATOM 1088 O O . LEU A 1 137 ? -13.488 -5.804 17.264 1.00 91.75 137 LEU A O 1
ATOM 1092 N N . GLY A 1 138 ? -12.575 -7.871 17.284 1.00 91.38 138 GLY A N 1
ATOM 1093 C CA . GLY A 1 138 ? -12.151 -7.855 18.688 1.00 91.38 138 GLY A CA 1
ATOM 1094 C C . GLY A 1 138 ? -11.173 -6.724 19.009 1.00 91.38 138 GLY A C 1
ATOM 1095 O O . GLY A 1 138 ? -11.338 -6.043 20.019 1.00 91.38 138 GLY A O 1
ATOM 1096 N N . ASP A 1 139 ? -10.226 -6.442 18.112 1.00 89.56 139 ASP A N 1
ATOM 1097 C CA . ASP A 1 139 ? -9.269 -5.335 18.250 1.00 89.56 139 ASP A CA 1
ATOM 1098 C C . ASP A 1 139 ? -9.921 -3.940 18.200 1.00 89.56 139 ASP A C 1
ATOM 1100 O O . ASP A 1 139 ? -9.293 -2.956 18.604 1.00 89.56 139 ASP A O 1
ATOM 1104 N N . ILE A 1 140 ? -11.128 -3.815 17.636 1.00 90.88 140 ILE A N 1
ATOM 1105 C CA . ILE A 1 140 ? -11.875 -2.549 17.566 1.00 90.88 140 ILE A CA 1
ATOM 1106 C C . ILE A 1 140 ? -12.831 -2.419 18.751 1.00 90.88 140 ILE A C 1
ATOM 1108 O O . ILE A 1 140 ? -12.896 -1.353 19.362 1.00 90.88 140 ILE A O 1
ATOM 1112 N N . THR A 1 141 ? -13.563 -3.486 19.080 1.00 89.06 141 THR A N 1
ATOM 1113 C CA . THR A 1 141 ? -14.553 -3.494 20.170 1.00 89.06 141 THR A CA 1
ATOM 1114 C C . THR A 1 141 ? -13.923 -3.693 21.547 1.00 89.06 141 THR A C 1
ATOM 1116 O O . THR A 1 141 ? -14.581 -3.445 22.556 1.00 89.06 141 THR A O 1
ATOM 1119 N N . MET A 1 142 ? -12.650 -4.102 21.600 1.00 87.44 142 MET A N 1
ATOM 1120 C CA . MET A 1 142 ? -11.919 -4.464 22.819 1.00 87.44 142 MET A CA 1
ATOM 1121 C C . MET A 1 142 ? -12.577 -5.622 23.591 1.00 87.44 142 MET A C 1
ATOM 1123 O O . MET A 1 142 ? -12.457 -5.708 24.814 1.00 87.44 142 MET A O 1
ATOM 1127 N N . GLU A 1 143 ? -13.265 -6.525 22.885 1.00 89.88 143 GLU A N 1
ATOM 1128 C CA . GLU A 1 143 ? -13.932 -7.695 23.465 1.00 89.88 143 GLU A CA 1
ATOM 1129 C C . GLU A 1 143 ? -13.084 -8.971 23.288 1.00 89.88 143 GLU A C 1
ATOM 1131 O O . GLU A 1 143 ? -12.914 -9.452 22.163 1.00 89.88 143 GLU A O 1
ATOM 1136 N N . PRO A 1 144 ? -12.586 -9.588 24.381 1.00 88.00 144 PRO A N 1
ATOM 1137 C CA . PRO A 1 144 ? -11.731 -10.775 24.288 1.00 88.00 144 PRO A CA 1
ATOM 1138 C C . PRO A 1 144 ? -12.422 -12.030 23.726 1.00 88.00 144 PRO A C 1
ATOM 1140 O O . PRO A 1 144 ? -11.752 -12.946 23.252 1.00 88.00 144 PRO A O 1
ATOM 1143 N N . SER A 1 145 ? -13.756 -12.077 23.766 1.00 89.12 145 SER A N 1
ATOM 1144 C CA . SER A 1 145 ? -14.579 -13.200 23.291 1.00 89.12 145 SER A CA 1
ATOM 1145 C C . SER A 1 145 ? -14.403 -13.491 21.795 1.00 89.12 145 SER A C 1
ATOM 1147 O O . SER A 1 145 ? -14.556 -14.639 21.361 1.00 89.12 145 SER A O 1
ATOM 1149 N N . TYR A 1 146 ? -14.051 -12.481 20.994 1.00 87.69 146 TYR A N 1
ATOM 1150 C CA . TYR A 1 146 ? -13.813 -12.670 19.563 1.00 87.69 146 TYR A CA 1
ATOM 1151 C C . TYR A 1 146 ? -12.560 -13.507 19.291 1.00 87.69 146 TYR A C 1
ATOM 1153 O O . TYR A 1 146 ? -12.587 -14.342 18.389 1.00 87.69 146 TYR A O 1
ATOM 1161 N N . TYR A 1 147 ? -11.507 -13.393 20.107 1.00 87.31 147 TYR A N 1
ATOM 1162 C CA . TYR A 1 147 ? -10.309 -14.224 19.936 1.00 87.31 147 TYR A CA 1
ATOM 1163 C C . TYR A 1 147 ? -10.597 -15.703 20.214 1.00 87.31 147 TYR A C 1
ATOM 1165 O O . TYR A 1 147 ? -10.101 -16.567 19.498 1.00 87.31 147 TYR A O 1
ATOM 1173 N N . GLU A 1 148 ? -11.448 -16.011 21.199 1.00 87.31 148 GLU A N 1
ATOM 1174 C CA . GLU A 1 148 ? -11.875 -17.393 21.469 1.00 87.31 148 GLU A CA 1
ATOM 1175 C C . GLU A 1 148 ? -12.682 -17.985 20.309 1.00 87.31 148 GLU A C 1
ATOM 1177 O O . GLU A 1 148 ? -12.606 -19.184 20.035 1.00 87.31 148 GLU A O 1
ATOM 1182 N N . THR A 1 149 ? -13.458 -17.144 19.623 1.00 85.06 149 THR A N 1
ATOM 1183 C CA . THR A 1 149 ? -14.243 -17.549 18.452 1.00 85.06 149 THR A CA 1
ATOM 1184 C C . THR A 1 149 ? -13.339 -17.790 17.245 1.00 85.06 149 THR A C 1
ATOM 1186 O O . THR A 1 149 ? -13.549 -18.757 16.524 1.00 85.06 149 THR A O 1
ATOM 1189 N N . ALA A 1 150 ? -12.304 -16.967 17.062 1.00 86.19 150 ALA A N 1
ATOM 1190 C CA . ALA A 1 150 ? -11.346 -17.094 15.966 1.00 86.19 150 ALA A CA 1
ATOM 1191 C C . ALA A 1 150 ? -10.417 -18.320 16.079 1.00 86.19 150 ALA A C 1
ATOM 1193 O O . ALA A 1 150 ? -9.845 -18.742 15.076 1.00 86.19 150 ALA A O 1
ATOM 1194 N N . MET A 1 151 ? -10.241 -18.881 17.283 1.00 81.06 151 MET A N 1
ATOM 1195 C CA . MET A 1 151 ? -9.408 -20.072 17.524 1.00 81.06 151 MET A CA 1
ATOM 1196 C C . MET A 1 151 ? -10.108 -21.406 17.217 1.00 81.06 151 MET A C 1
ATOM 1198 O O . MET A 1 151 ? -9.439 -22.441 17.220 1.00 81.06 1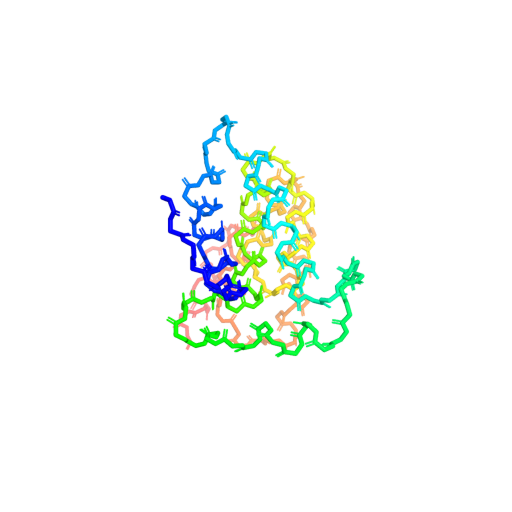51 MET A O 1
ATOM 1202 N N . LYS A 1 152 ? -11.431 -21.404 17.021 1.00 68.56 152 LYS A N 1
ATOM 1203 C CA . LYS A 1 152 ? -12.227 -22.604 16.718 1.00 68.56 152 LYS A CA 1
ATOM 1204 C C . LYS A 1 152 ? -12.281 -22.874 15.222 1.00 68.56 152 LYS A C 1
ATOM 1206 O O . LYS A 1 152 ? -12.245 -24.074 14.873 1.00 68.56 152 LYS A O 1
#